Protein AF-A0A9X2U575-F1 (afdb_monomer)

Foldseek 3Di:
DDAQEEEDPVLQVVLVVLPQEKEKDWDWDADPVGDIDTFIFIDSDDDPDQVQFDWDADPSGTYTYGVVRVVVDNWHKYWYWDDDPPDIGIGIDTPDDD

Solvent-accessible surface area (backbone atoms only — not comparable to full-atom values): 5778 Å² total; per-residue (Å²): 137,75,78,42,70,49,65,38,71,68,30,52,51,51,30,46,77,61,72,24,26,37,24,37,37,66,44,81,43,73,47,97,87,73,49,76,46,74,41,66,40,54,43,53,54,80,66,95,64,61,85,60,34,44,78,46,80,54,98,87,28,45,33,35,37,23,47,78,51,66,67,73,51,75,57,56,29,38,33,40,57,49,74,57,96,91,46,76,47,65,44,50,51,58,73,80,84,129

InterPro domains:
  IPR049744 CC/Se motif containing family [NF041239] (5-94)
  IPR049744 CC/Se motif containing family [PF28096] (4-94)

pLDDT: mean 86.13, std 12.09, range [38.75, 96.06]

Structure (mmCIF, N/CA/C/O backbone):
data_AF-A0A9X2U575-F1
#
_entry.id   AF-A0A9X2U575-F1
#
loop_
_atom_site.group_PDB
_atom_site.id
_atom_site.type_symbol
_atom_site.label_atom_id
_atom_site.label_alt_id
_atom_site.label_comp_id
_atom_site.label_asym_id
_atom_site.label_entity_id
_atom_site.label_seq_id
_atom_site.pdbx_PDB_ins_code
_atom_site.Cartn_x
_atom_site.Cartn_y
_atom_site.Cartn_z
_atom_site.occupancy
_atom_site.B_iso_or_equiv
_atom_site.auth_seq_id
_atom_site.auth_comp_id
_atom_site.auth_asym_id
_atom_site.auth_atom_id
_atom_site.pdbx_PDB_model_num
ATOM 1 N N . MET A 1 1 ? 4.612 -17.340 -4.869 1.00 53.31 1 MET A N 1
ATOM 2 C CA . MET A 1 1 ? 5.087 -16.104 -4.221 1.00 53.31 1 MET A CA 1
ATOM 3 C C . MET A 1 1 ? 4.246 -15.886 -2.990 1.00 53.31 1 MET A C 1
ATOM 5 O O . MET A 1 1 ? 3.028 -15.821 -3.120 1.00 53.31 1 MET A O 1
ATOM 9 N N . GLN A 1 2 ? 4.873 -15.867 -1.821 1.00 59.31 2 GLN A N 1
ATOM 10 C CA . GLN A 1 2 ? 4.207 -15.507 -0.579 1.00 59.31 2 GLN A CA 1
ATOM 11 C C . GLN A 1 2 ? 4.619 -14.069 -0.288 1.00 59.31 2 GLN A C 1
ATOM 13 O O . GLN A 1 2 ? 5.752 -13.822 0.085 1.00 59.31 2 GLN A O 1
ATOM 18 N N . LEU A 1 3 ? 3.728 -13.124 -0.580 1.00 73.38 3 LEU A N 1
ATOM 19 C CA . LEU A 1 3 ? 3.960 -11.719 -0.272 1.00 73.38 3 LEU A CA 1
ATOM 20 C C . LEU A 1 3 ? 3.853 -11.554 1.251 1.00 73.38 3 LEU A C 1
ATOM 22 O O . LEU A 1 3 ? 2.786 -11.84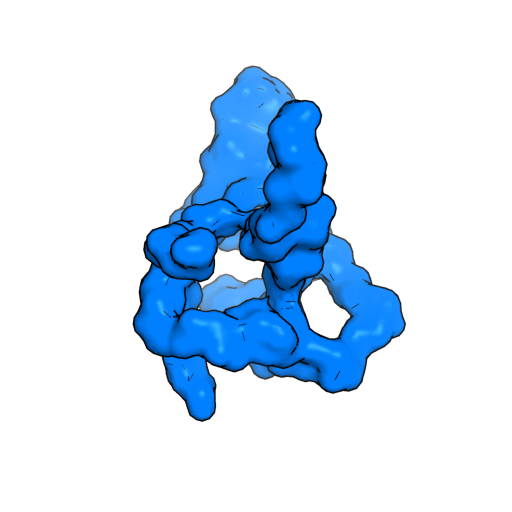9 1.805 1.00 73.38 3 LEU A O 1
ATOM 26 N N . ASP A 1 4 ? 4.937 -11.144 1.908 1.00 82.50 4 ASP A N 1
ATOM 27 C CA . ASP A 1 4 ? 4.934 -10.837 3.339 1.00 82.50 4 ASP A CA 1
ATOM 28 C C . ASP A 1 4 ? 4.403 -9.413 3.533 1.00 82.50 4 ASP A C 1
ATOM 30 O O . ASP A 1 4 ? 5.128 -8.428 3.431 1.00 82.50 4 ASP A O 1
ATOM 34 N N . LEU A 1 5 ? 3.081 -9.306 3.678 1.00 85.12 5 LEU A N 1
ATOM 35 C CA . LEU A 1 5 ? 2.359 -8.044 3.780 1.00 85.12 5 LEU A CA 1
ATOM 36 C C . LEU A 1 5 ? 1.475 -8.067 5.018 1.00 85.12 5 LEU A C 1
ATOM 38 O O . LEU A 1 5 ? 0.546 -8.872 5.114 1.00 85.12 5 LEU A O 1
ATOM 42 N N . THR A 1 6 ? 1.756 -7.146 5.927 1.00 90.94 6 THR A N 1
ATOM 43 C CA . THR A 1 6 ? 0.978 -6.896 7.137 1.00 90.94 6 THR A CA 1
ATOM 44 C C . THR A 1 6 ? 0.217 -5.581 7.008 1.00 90.94 6 THR A C 1
ATOM 46 O O . THR A 1 6 ? 0.606 -4.691 6.248 1.00 90.94 6 THR A O 1
ATOM 49 N N . ILE A 1 7 ? -0.901 -5.471 7.716 1.00 92.19 7 ILE A N 1
ATOM 50 C CA . ILE A 1 7 ? -1.723 -4.265 7.764 1.00 92.19 7 ILE A CA 1
ATOM 51 C C . ILE A 1 7 ? -2.144 -4.017 9.208 1.00 92.19 7 ILE A C 1
ATOM 53 O O . ILE A 1 7 ? -2.494 -4.958 9.916 1.00 92.19 7 ILE A O 1
ATOM 57 N N . ASP A 1 8 ? -2.098 -2.763 9.644 1.00 94.50 8 ASP A N 1
ATOM 58 C CA . ASP A 1 8 ? -2.638 -2.398 10.952 1.00 94.50 8 ASP A CA 1
ATOM 59 C C . ASP A 1 8 ? -4.162 -2.532 10.966 1.00 94.50 8 ASP A C 1
ATOM 61 O O . ASP A 1 8 ? -4.834 -2.185 9.991 1.00 94.50 8 ASP A O 1
ATOM 65 N N . ASP A 1 9 ? -4.731 -2.927 12.105 1.00 94.38 9 ASP A N 1
ATOM 66 C CA . ASP A 1 9 ? -6.185 -3.058 12.265 1.00 94.38 9 ASP A CA 1
ATOM 67 C C . ASP A 1 9 ? -6.930 -1.763 11.893 1.00 94.38 9 ASP A C 1
ATOM 69 O O . ASP A 1 9 ? -7.970 -1.799 11.228 1.00 94.38 9 ASP A O 1
ATOM 73 N N . GLU A 1 10 ? -6.385 -0.601 12.272 1.00 94.75 10 GLU A N 1
ATOM 74 C CA . GLU A 1 10 ? -6.960 0.706 11.936 1.00 94.75 10 GLU A CA 1
ATOM 75 C C . GLU A 1 10 ? -6.887 1.007 10.435 1.00 94.75 10 GLU A C 1
ATOM 77 O O . GLU A 1 10 ? -7.847 1.524 9.856 1.00 94.75 10 GLU A O 1
ATOM 82 N N . ALA A 1 11 ? -5.775 0.653 9.788 1.00 94.81 11 ALA A N 1
ATOM 83 C CA . ALA A 1 11 ? -5.604 0.799 8.348 1.00 94.81 11 ALA A CA 1
ATOM 84 C C . ALA A 1 11 ? -6.572 -0.115 7.590 1.00 94.81 11 ALA A C 1
ATOM 86 O O . ALA A 1 11 ? -7.211 0.314 6.625 1.00 94.81 11 ALA A O 1
ATOM 87 N N . ALA A 1 12 ? -6.751 -1.348 8.068 1.00 94.88 12 ALA A N 1
ATOM 88 C CA . ALA A 1 12 ? -7.699 -2.291 7.507 1.00 94.88 12 ALA A CA 1
ATOM 89 C C . ALA A 1 12 ? -9.146 -1.812 7.693 1.00 94.88 12 ALA A C 1
ATOM 91 O O . ALA A 1 12 ? -9.946 -1.880 6.759 1.00 94.88 12 ALA A O 1
ATOM 92 N N . ALA A 1 13 ? -9.504 -1.302 8.875 1.00 94.62 13 ALA A N 1
ATOM 93 C CA . ALA A 1 13 ? -10.821 -0.724 9.138 1.00 94.62 13 ALA A CA 1
ATOM 94 C C . ALA A 1 13 ? -11.106 0.462 8.207 1.00 94.62 13 ALA A C 1
ATOM 96 O O . ALA A 1 13 ? -12.131 0.473 7.526 1.00 94.62 13 ALA A O 1
ATOM 97 N N . TYR A 1 14 ? -10.159 1.394 8.094 1.00 94.81 14 TYR A N 1
ATOM 98 C CA . TYR A 1 14 ? -10.273 2.527 7.185 1.00 94.81 14 TYR A CA 1
ATOM 99 C C . TYR A 1 14 ? -10.422 2.081 5.724 1.00 94.81 14 TYR A C 1
ATOM 101 O O . TYR A 1 14 ? -11.312 2.553 5.023 1.00 94.81 14 TYR A O 1
ATOM 109 N N . ALA A 1 15 ? -9.624 1.117 5.260 1.00 94.81 15 ALA A N 1
ATOM 110 C CA . ALA A 1 15 ? -9.741 0.589 3.902 1.00 94.81 15 ALA A CA 1
ATOM 111 C C . ALA A 1 15 ? -11.126 -0.024 3.625 1.00 94.81 15 ALA A C 1
ATOM 113 O O . ALA A 1 15 ? -11.674 0.164 2.538 1.00 94.81 15 ALA A O 1
ATOM 114 N N . ARG A 1 16 ? -11.729 -0.712 4.607 1.00 94.75 16 ARG A N 1
ATOM 115 C CA . ARG A 1 16 ? -13.104 -1.239 4.502 1.00 94.75 16 ARG A CA 1
ATOM 116 C C . ARG A 1 16 ? -14.130 -0.112 4.377 1.00 94.75 16 ARG A C 1
ATOM 118 O O . ARG A 1 16 ? -15.001 -0.200 3.515 1.00 94.75 16 ARG A O 1
ATOM 125 N N . GLU A 1 17 ? -13.997 0.957 5.162 1.00 94.00 17 GLU A N 1
ATOM 126 C CA . GLU A 1 17 ? -14.850 2.155 5.058 1.00 94.00 17 GLU A CA 1
ATOM 127 C C . GLU A 1 17 ? -14.743 2.830 3.680 1.00 94.00 17 GLU A C 1
ATOM 129 O O . GLU A 1 17 ? -15.734 3.351 3.173 1.00 94.00 17 GLU A O 1
ATOM 134 N N . GLN A 1 18 ? -13.565 2.777 3.050 1.00 94.12 18 GLN A N 1
ATOM 135 C CA . GLN A 1 18 ? -13.307 3.344 1.721 1.00 94.12 18 GLN A CA 1
ATOM 136 C C . GLN A 1 18 ? -13.687 2.415 0.549 1.00 94.12 18 GLN A C 1
ATOM 138 O O . GLN A 1 18 ? -13.380 2.727 -0.600 1.00 94.12 18 GLN A O 1
ATOM 143 N N . GLY A 1 19 ? -14.357 1.283 0.803 1.00 93.94 19 GLY A N 1
ATOM 144 C CA . GLY A 1 19 ? -14.834 0.363 -0.242 1.00 93.94 19 GLY A CA 1
ATOM 145 C C . GLY A 1 19 ? -14.135 -0.999 -0.282 1.00 93.94 19 GLY A C 1
ATOM 146 O O . GLY A 1 19 ? -14.425 -1.807 -1.163 1.00 93.94 19 GLY A O 1
ATOM 147 N N . GLY A 1 20 ? -13.243 -1.281 0.669 1.00 94.56 20 GLY A N 1
ATOM 148 C CA . GLY A 1 20 ? -12.654 -2.608 0.871 1.00 94.56 20 GLY A CA 1
ATOM 149 C C . GLY A 1 20 ? -11.606 -3.013 -0.165 1.00 94.56 20 GLY A C 1
ATOM 150 O O . GLY A 1 20 ? -11.307 -4.202 -0.301 1.00 94.56 20 GLY A O 1
ATOM 151 N N . VAL A 1 21 ? -11.055 -2.043 -0.896 1.00 95.31 21 VAL A N 1
ATOM 152 C CA . VAL A 1 21 ? -10.007 -2.249 -1.898 1.00 95.31 21 VAL A CA 1
ATOM 153 C C . VAL A 1 21 ? -8.715 -1.588 -1.436 1.00 95.31 21 VAL A C 1
ATOM 155 O O . VAL A 1 21 ? -8.736 -0.484 -0.899 1.00 95.31 21 VAL A O 1
ATOM 158 N N . LEU A 1 22 ? -7.589 -2.255 -1.676 1.00 95.12 22 LEU A N 1
ATOM 159 C CA . LEU A 1 22 ? -6.253 -1.685 -1.537 1.00 95.12 22 LEU A CA 1
ATOM 160 C C . LEU A 1 22 ? -5.443 -1.954 -2.793 1.00 95.12 22 LEU A C 1
ATOM 162 O O . LEU A 1 22 ? -5.386 -3.083 -3.262 1.00 95.12 22 LEU A O 1
ATOM 166 N N . THR A 1 23 ? -4.768 -0.938 -3.308 1.00 95.25 23 THR A N 1
ATOM 167 C CA . THR A 1 23 ? -3.907 -1.058 -4.483 1.00 95.25 23 THR A CA 1
ATOM 168 C C . THR A 1 23 ? -2.511 -0.594 -4.127 1.00 95.25 23 THR A C 1
ATOM 170 O O . THR A 1 23 ? -2.300 0.575 -3.818 1.00 95.25 23 THR A O 1
ATOM 173 N N . LEU A 1 24 ? -1.551 -1.513 -4.179 1.00 92.56 24 LEU A N 1
ATOM 174 C CA . LEU A 1 24 ? -0.150 -1.267 -3.879 1.00 92.56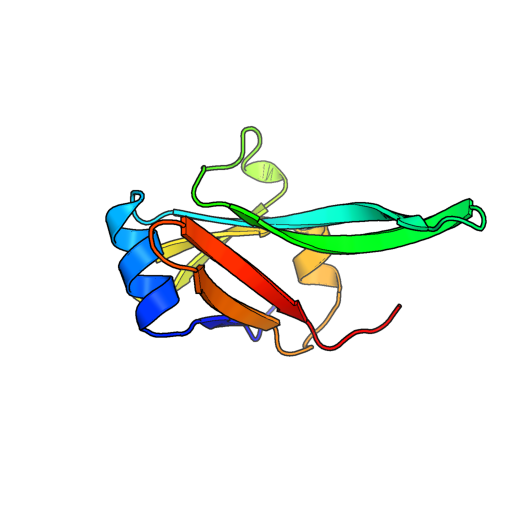 24 LEU A CA 1
ATOM 175 C C . LEU A 1 24 ? 0.660 -1.245 -5.175 1.00 92.56 24 LEU A C 1
ATOM 177 O O . LEU A 1 24 ? 0.593 -2.169 -5.988 1.00 92.56 24 LEU A O 1
ATOM 181 N N . ARG A 1 25 ? 1.449 -0.190 -5.376 1.00 91.25 25 ARG A N 1
ATOM 182 C CA . ARG A 1 25 ? 2.353 -0.045 -6.529 1.00 91.25 25 ARG A CA 1
ATOM 183 C C . ARG A 1 25 ? 3.575 0.780 -6.173 1.00 91.25 25 ARG A C 1
ATOM 185 O O . ARG A 1 25 ? 3.541 1.557 -5.221 1.00 91.25 25 ARG A O 1
ATOM 192 N N . THR A 1 26 ? 4.615 0.698 -6.988 1.00 88.06 26 THR A N 1
ATOM 193 C CA . THR A 1 26 ? 5.710 1.664 -6.932 1.00 88.06 26 THR A CA 1
ATOM 194 C C . THR A 1 26 ? 5.378 2.918 -7.738 1.00 88.06 26 THR A C 1
ATOM 196 O O . THR A 1 26 ? 4.691 2.878 -8.763 1.00 88.06 26 THR A O 1
ATOM 199 N N . ARG A 1 27 ? 5.856 4.065 -7.260 1.00 85.88 27 ARG A N 1
ATOM 200 C CA . ARG A 1 27 ? 5.838 5.337 -7.981 1.00 85.88 27 ARG A CA 1
ATOM 201 C C . ARG A 1 27 ? 7.246 5.924 -7.957 1.00 85.88 27 ARG A C 1
ATOM 203 O O . ARG A 1 27 ? 7.827 6.022 -6.874 1.00 85.88 27 ARG A O 1
ATOM 210 N N . PRO A 1 28 ? 7.781 6.354 -9.108 1.00 84.50 28 PRO A N 1
ATOM 211 C CA . PRO A 1 28 ? 9.079 6.997 -9.134 1.00 84.50 28 PRO A CA 1
ATOM 212 C C . PRO A 1 28 ? 9.020 8.342 -8.421 1.00 84.50 28 PRO A C 1
ATOM 214 O O . PRO A 1 28 ? 8.159 9.177 -8.708 1.00 84.50 28 PRO A O 1
ATOM 217 N N . GLN A 1 29 ? 9.958 8.558 -7.510 1.00 84.50 29 GLN A N 1
ATOM 218 C CA . GLN A 1 29 ? 10.205 9.837 -6.864 1.00 84.50 29 GLN A CA 1
ATOM 219 C C . GLN A 1 29 ? 11.601 10.316 -7.241 1.00 84.50 29 GLN A C 1
ATOM 221 O O . GLN A 1 29 ? 12.565 9.550 -7.218 1.00 84.50 29 GLN A O 1
ATOM 226 N N . HIS A 1 30 ? 11.689 11.589 -7.616 1.00 86.25 30 HIS A N 1
ATOM 227 C CA . HIS A 1 30 ? 12.946 12.226 -7.980 1.00 86.25 30 HIS A CA 1
ATOM 228 C C . HIS A 1 30 ? 13.473 13.022 -6.790 1.00 86.25 30 HIS A C 1
ATOM 230 O O . HIS A 1 30 ? 12.741 13.801 -6.179 1.00 86.25 30 HIS A O 1
ATOM 236 N N . GLY A 1 31 ? 14.747 12.828 -6.468 1.00 80.38 31 GLY A N 1
ATOM 237 C CA . GLY A 1 31 ? 15.462 13.632 -5.489 1.00 80.38 31 GLY A CA 1
ATOM 238 C C . GLY A 1 31 ? 15.948 14.954 -6.084 1.00 80.38 31 GLY A C 1
ATOM 239 O O . GLY A 1 31 ? 16.112 15.090 -7.296 1.00 80.38 31 GLY A O 1
ATOM 240 N N . CYS A 1 32 ? 16.261 15.911 -5.208 1.00 85.81 32 CYS A N 1
ATOM 241 C CA . CYS A 1 32 ? 16.786 17.229 -5.589 1.00 85.81 32 CYS A CA 1
ATOM 242 C C . CYS A 1 32 ? 18.078 17.141 -6.433 1.00 85.81 32 CYS A C 1
ATOM 244 O O . CYS A 1 32 ? 18.320 17.980 -7.294 1.00 85.81 32 CYS A O 1
ATOM 246 N N . CYS A 1 33 ? 18.874 16.082 -6.248 1.00 87.31 33 CYS A N 1
ATOM 247 C CA . CYS A 1 33 ? 20.124 15.848 -6.979 1.00 87.31 33 CYS A CA 1
ATOM 248 C C . CYS A 1 33 ? 19.955 15.025 -8.275 1.00 87.31 33 CYS A C 1
ATOM 250 O O . CYS A 1 33 ? 20.945 14.543 -8.817 1.00 87.31 33 CYS A O 1
ATOM 252 N N . GLY A 1 34 ? 18.724 14.803 -8.751 1.00 84.12 34 GLY A N 1
ATOM 253 C CA . GLY A 1 34 ? 18.449 14.041 -9.979 1.00 84.12 34 GLY A CA 1
ATOM 254 C C . GLY A 1 34 ? 18.407 12.515 -9.817 1.00 84.12 34 GLY A C 1
ATOM 255 O O . GLY A 1 34 ? 18.187 11.808 -10.797 1.00 84.12 34 GLY A O 1
ATOM 256 N N . GLY A 1 35 ? 18.578 11.993 -8.599 1.00 85.38 35 GLY A N 1
ATOM 257 C CA . GLY A 1 35 ? 18.364 10.572 -8.309 1.00 85.38 35 GLY A CA 1
ATOM 258 C C . GLY A 1 35 ? 16.891 10.180 -8.452 1.00 85.38 35 GLY A C 1
ATOM 259 O O . GLY A 1 35 ? 16.009 10.993 -8.178 1.00 85.38 35 GLY A O 1
ATOM 260 N N . ARG A 1 36 ? 16.622 8.937 -8.856 1.00 83.06 36 ARG A N 1
ATOM 261 C CA . ARG A 1 36 ? 15.274 8.361 -8.923 1.00 83.06 36 ARG A CA 1
ATOM 262 C C . ARG A 1 36 ? 15.208 7.144 -8.012 1.00 83.06 36 ARG A C 1
ATOM 264 O O . ARG A 1 36 ? 16.054 6.266 -8.122 1.00 83.06 36 ARG A O 1
ATOM 271 N N . VAL A 1 37 ? 14.181 7.088 -7.174 1.00 82.69 37 VAL A N 1
ATOM 272 C CA . VAL A 1 37 ? 13.851 5.913 -6.362 1.00 82.69 37 VAL A CA 1
ATOM 273 C C . VAL A 1 37 ? 12.403 5.528 -6.610 1.00 82.69 37 VAL A C 1
ATOM 275 O O . VAL A 1 37 ? 11.528 6.391 -6.697 1.00 82.69 37 VAL A O 1
ATOM 278 N N . ASP A 1 38 ? 12.137 4.239 -6.754 1.00 83.00 38 ASP A N 1
ATOM 279 C CA . ASP A 1 38 ? 10.775 3.738 -6.864 1.00 83.00 38 ASP A CA 1
ATOM 280 C C . ASP A 1 38 ? 10.235 3.507 -5.446 1.00 83.00 38 ASP A C 1
ATOM 282 O O . ASP A 1 38 ? 10.678 2.615 -4.732 1.00 83.00 38 ASP A O 1
ATOM 286 N N . ARG A 1 39 ? 9.289 4.346 -5.010 1.00 84.75 39 ARG A N 1
ATOM 287 C CA . ARG A 1 39 ? 8.701 4.270 -3.666 1.00 84.75 39 ARG A CA 1
ATOM 288 C C . ARG A 1 39 ? 7.370 3.533 -3.707 1.00 84.75 39 ARG A C 1
ATOM 290 O O . ARG A 1 39 ? 6.514 3.857 -4.533 1.00 84.75 39 ARG A O 1
ATOM 297 N N . ALA A 1 40 ? 7.186 2.569 -2.809 1.00 88.81 40 ALA A N 1
ATOM 298 C CA . ALA A 1 40 ? 5.902 1.908 -2.619 1.00 88.81 40 ALA A CA 1
ATOM 299 C C . ALA A 1 40 ? 4.827 2.922 -2.192 1.00 88.81 40 ALA A C 1
ATOM 301 O O . ALA A 1 40 ? 5.075 3.857 -1.431 1.00 88.81 40 ALA A O 1
ATOM 302 N N . THR A 1 41 ? 3.627 2.749 -2.728 1.00 91.25 41 THR A N 1
ATOM 303 C CA . THR A 1 41 ? 2.453 3.588 -2.484 1.00 91.25 41 THR A CA 1
ATOM 304 C C . THR A 1 41 ? 1.224 2.704 -2.382 1.00 91.25 41 THR A C 1
ATOM 306 O O . THR A 1 41 ? 1.182 1.642 -3.006 1.00 91.25 41 THR A O 1
ATOM 309 N N . VAL A 1 42 ? 0.228 3.168 -1.632 1.00 94.31 42 VAL A N 1
ATOM 310 C CA . VAL A 1 42 ? -1.065 2.507 -1.458 1.00 94.31 42 VAL A CA 1
ATOM 311 C C . VAL A 1 42 ? -2.195 3.482 -1.773 1.00 94.31 42 VAL A C 1
ATOM 313 O O . VAL A 1 42 ? -2.104 4.669 -1.461 1.00 94.31 42 VAL A O 1
ATOM 316 N N . SER A 1 43 ? -3.252 2.987 -2.408 1.00 94.62 43 SER A N 1
ATOM 317 C CA . SER A 1 43 ? -4.520 3.696 -2.595 1.00 94.62 43 SER A CA 1
ATOM 318 C C . SER A 1 43 ? -5.700 2.774 -2.296 1.00 94.62 43 SER A C 1
ATOM 320 O O . SER A 1 43 ? -5.553 1.554 -2.287 1.00 94.62 43 SER A O 1
ATOM 322 N N . THR A 1 44 ? -6.876 3.355 -2.069 1.00 95.62 44 THR A N 1
ATOM 323 C CA . THR A 1 44 ? -8.138 2.620 -1.857 1.00 95.62 44 THR A CA 1
ATOM 324 C C . THR A 1 44 ? -8.957 2.451 -3.139 1.00 95.62 44 THR A C 1
ATOM 326 O O . THR A 1 44 ? -10.094 1.992 -3.114 1.00 95.62 44 THR A O 1
ATOM 329 N N . GLU A 1 45 ? -8.380 2.823 -4.279 1.00 93.94 45 GLU A N 1
ATOM 330 C CA . GLU A 1 45 ? -9.018 2.744 -5.590 1.00 93.94 45 GLU A CA 1
ATOM 331 C C . GLU A 1 45 ? -8.540 1.491 -6.329 1.00 93.94 45 GLU A C 1
ATOM 333 O O . GLU A 1 45 ? -7.341 1.191 -6.287 1.00 93.94 45 GLU A O 1
ATOM 338 N N . PRO A 1 46 ? -9.425 0.758 -7.027 1.00 92.50 46 PRO A N 1
ATOM 339 C CA . PRO A 1 46 ? -9.004 -0.340 -7.889 1.00 92.50 46 PRO A CA 1
ATOM 340 C C . PRO A 1 46 ? -8.116 0.178 -9.035 1.00 92.50 46 PRO A C 1
ATOM 342 O O . PRO A 1 46 ? -8.318 1.300 -9.506 1.00 92.50 46 PRO A O 1
ATOM 345 N N . PRO A 1 47 ? -7.135 -0.612 -9.504 1.00 93.62 47 PRO A N 1
ATOM 346 C CA . PRO A 1 47 ? -6.314 -0.212 -10.637 1.00 93.62 47 PRO A CA 1
ATOM 347 C C . PRO A 1 47 ? -7.139 -0.194 -11.930 1.00 93.62 47 PRO A C 1
ATOM 349 O O . PRO A 1 47 ? -8.055 -0.995 -12.106 1.00 93.62 47 PRO A O 1
ATOM 352 N N . GLU A 1 48 ? -6.773 0.695 -12.856 1.00 91.12 48 GLU A N 1
ATOM 353 C CA . GLU A 1 48 ? -7.381 0.765 -14.194 1.00 91.12 48 GLU A CA 1
ATOM 354 C C . GLU A 1 48 ? -7.054 -0.478 -15.039 1.00 91.12 48 GLU A C 1
ATOM 356 O O . GLU A 1 48 ? -7.901 -0.966 -15.782 1.00 91.12 48 GLU A O 1
ATOM 361 N N . ASP A 1 49 ? -5.834 -1.004 -14.889 1.00 90.69 49 ASP A N 1
ATOM 362 C CA . ASP A 1 49 ? -5.361 -2.235 -15.520 1.00 90.69 49 ASP A CA 1
ATOM 363 C C . ASP A 1 49 ? -5.068 -3.279 -14.439 1.00 90.69 49 ASP A C 1
ATOM 365 O O . ASP A 1 49 ? -4.040 -3.229 -13.763 1.00 90.69 49 ASP A O 1
ATOM 369 N N . VAL A 1 50 ? -5.994 -4.218 -14.259 1.00 91.75 50 VAL A N 1
ATOM 370 C CA . VAL A 1 50 ? -5.879 -5.311 -13.284 1.00 91.75 50 VAL A CA 1
ATOM 371 C C . VAL A 1 50 ? -4.862 -6.380 -13.692 1.00 91.75 50 VAL A C 1
ATOM 373 O O . VAL A 1 50 ? -4.325 -7.054 -12.811 1.00 91.75 50 VAL A O 1
ATOM 376 N N . ASP A 1 51 ? -4.533 -6.522 -14.980 1.00 92.00 51 ASP A N 1
ATOM 377 C CA . ASP A 1 51 ? -3.632 -7.581 -15.454 1.00 92.00 51 ASP A CA 1
ATOM 378 C C . ASP A 1 51 ? -2.183 -7.335 -15.010 1.00 92.00 51 ASP A C 1
ATOM 380 O O . ASP A 1 51 ? -1.422 -8.283 -14.792 1.00 92.00 51 ASP A O 1
ATOM 384 N N . ALA A 1 52 ? -1.807 -6.075 -14.778 1.00 91.75 52 ALA A N 1
ATOM 385 C CA . ALA A 1 52 ? -0.511 -5.687 -14.221 1.00 91.75 52 ALA A CA 1
ATOM 386 C C . ALA A 1 52 ? -0.342 -6.026 -12.724 1.00 91.75 52 ALA A C 1
ATOM 388 O O . ALA A 1 52 ? 0.744 -5.844 -12.160 1.00 91.75 52 ALA A O 1
ATOM 389 N N . TYR A 1 53 ? -1.388 -6.534 -12.067 1.00 92.62 53 TYR A N 1
ATOM 390 C CA . TYR A 1 53 ? -1.428 -6.766 -10.628 1.00 92.62 53 TYR A CA 1
ATOM 391 C C . TYR A 1 53 ? -1.608 -8.249 -10.297 1.00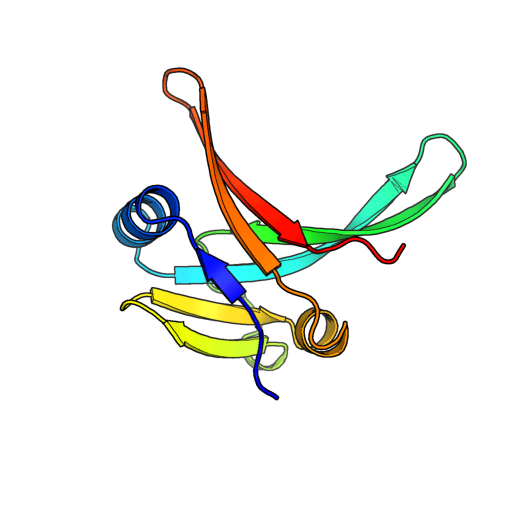 92.62 53 TYR A C 1
ATOM 393 O O . TYR A 1 53 ? -2.069 -9.063 -11.098 1.00 92.62 53 TYR A O 1
ATOM 401 N N . VAL A 1 54 ? -1.195 -8.605 -9.087 1.00 90.25 54 VAL A N 1
ATOM 402 C CA . VAL A 1 54 ? -1.557 -9.846 -8.413 1.00 90.25 54 VAL A CA 1
ATOM 403 C C . VAL A 1 54 ? -2.666 -9.502 -7.433 1.00 90.25 54 VAL A C 1
ATOM 405 O O . VAL A 1 54 ? -2.483 -8.648 -6.564 1.00 90.25 54 VAL A O 1
ATOM 408 N N . GLN A 1 55 ? -3.818 -10.150 -7.577 1.00 91.06 55 GLN A N 1
ATOM 409 C CA . GLN A 1 55 ? -4.914 -9.993 -6.631 1.00 91.06 55 GLN A CA 1
ATOM 410 C C . GLN A 1 55 ? -4.723 -10.950 -5.451 1.00 91.06 55 GLN A C 1
ATOM 412 O O . GLN A 1 55 ? -4.487 -12.144 -5.640 1.00 91.06 55 GLN A O 1
ATOM 417 N N . VAL A 1 56 ? -4.858 -10.428 -4.237 1.00 88.19 56 VAL A N 1
ATOM 418 C CA . VAL A 1 56 ? -4.795 -11.188 -2.989 1.00 88.19 56 VAL A CA 1
ATOM 419 C C . VAL A 1 56 ? -5.969 -10.771 -2.114 1.00 88.19 56 VAL A C 1
ATOM 421 O O . VAL A 1 56 ? -6.286 -9.589 -2.013 1.00 88.19 56 VAL A O 1
ATOM 424 N N . GLU A 1 57 ? -6.621 -11.732 -1.469 1.00 88.88 57 GLU A N 1
ATOM 425 C CA . GLU A 1 57 ? -7.610 -11.443 -0.432 1.00 88.88 57 GLU A CA 1
ATOM 426 C C . GLU A 1 57 ? -6.975 -11.637 0.946 1.00 88.88 57 GLU A C 1
ATOM 428 O O . GLU A 1 57 ? -6.408 -12.693 1.243 1.00 88.88 57 GLU A O 1
ATOM 433 N N . ARG A 1 58 ? -7.048 -10.604 1.790 1.00 84.19 58 ARG A N 1
ATOM 434 C CA . ARG A 1 58 ? -6.538 -10.618 3.168 1.00 84.19 58 ARG A CA 1
ATOM 435 C C . ARG A 1 58 ? -7.504 -9.875 4.063 1.00 84.19 58 ARG A C 1
ATOM 437 O O . ARG A 1 58 ? -7.930 -8.784 3.722 1.00 84.19 58 ARG A O 1
ATOM 444 N N . GLU A 1 59 ? -7.875 -10.483 5.185 1.00 81.62 59 GLU A N 1
ATOM 445 C CA . GLU A 1 59 ? -8.751 -9.859 6.187 1.00 81.62 59 GLU A CA 1
ATOM 446 C C . GLU A 1 59 ? -10.064 -9.277 5.610 1.00 81.62 59 GLU A C 1
ATOM 448 O O . GLU A 1 59 ? -10.587 -8.268 6.081 1.00 81.62 59 GLU A O 1
ATOM 453 N N . GLY A 1 60 ? -10.608 -9.887 4.552 1.00 85.88 60 GLY A N 1
ATOM 454 C CA . GLY A 1 60 ? -11.807 -9.384 3.868 1.00 85.88 60 GLY A CA 1
ATOM 455 C C . GLY A 1 60 ? -11.588 -8.132 3.006 1.00 85.88 60 GLY A C 1
ATOM 456 O O . GLY A 1 60 ? -12.561 -7.543 2.546 1.00 85.88 60 GLY A O 1
ATOM 457 N N . LEU A 1 61 ? -10.337 -7.730 2.775 1.00 92.19 61 LEU A N 1
ATOM 458 C CA . LEU A 1 61 ? -9.936 -6.704 1.818 1.00 92.19 61 LEU A CA 1
ATOM 459 C C . LEU A 1 61 ? -9.492 -7.350 0.508 1.00 92.19 61 LEU A C 1
ATOM 461 O O . LEU A 1 61 ? -8.775 -8.357 0.502 1.00 92.19 61 LEU A O 1
ATOM 465 N N . ARG A 1 62 ? -9.869 -6.725 -0.609 1.00 94.69 62 ARG A N 1
ATOM 466 C CA . ARG A 1 62 ? -9.333 -7.061 -1.927 1.00 94.69 62 ARG A CA 1
ATOM 467 C C . ARG A 1 62 ? -8.094 -6.219 -2.188 1.00 94.69 62 ARG A C 1
ATOM 469 O O . ARG A 1 62 ? -8.187 -5.007 -2.361 1.00 94.69 62 ARG A O 1
ATOM 476 N N . MET A 1 63 ? -6.943 -6.870 -2.244 1.00 92.31 63 MET A N 1
ATOM 477 C CA . MET A 1 63 ? -5.658 -6.218 -2.454 1.00 92.31 63 MET A CA 1
ATOM 478 C C . MET A 1 63 ? -5.166 -6.467 -3.878 1.00 92.31 63 MET A C 1
ATOM 480 O O . MET A 1 63 ? -5.089 -7.611 -4.319 1.00 92.31 63 MET A O 1
ATOM 484 N N . TYR A 1 64 ? -4.799 -5.409 -4.588 1.00 94.00 64 TYR A N 1
ATOM 485 C CA . TYR A 1 64 ? -4.115 -5.454 -5.872 1.00 94.00 64 TYR A CA 1
ATOM 486 C C . TYR A 1 64 ? -2.666 -5.047 -5.654 1.00 94.00 64 TYR A C 1
ATOM 488 O O . TYR A 1 64 ? -2.375 -3.892 -5.359 1.00 94.00 64 TYR A O 1
ATOM 496 N N . VAL A 1 65 ? -1.734 -5.976 -5.826 1.00 91.06 65 VAL A N 1
ATOM 497 C CA . VAL A 1 65 ? -0.302 -5.711 -5.656 1.00 91.06 65 VAL A CA 1
ATOM 498 C C . VAL A 1 65 ? 0.361 -5.725 -7.020 1.00 91.06 65 VAL A C 1
ATOM 500 O O . VAL A 1 65 ? 0.328 -6.737 -7.717 1.00 91.06 65 VAL A O 1
ATOM 503 N N . HIS A 1 66 ? 0.932 -4.597 -7.438 1.00 91.31 66 HIS A N 1
ATOM 504 C CA . HIS A 1 66 ? 1.555 -4.485 -8.753 1.00 91.31 66 HIS A CA 1
ATOM 505 C C . HIS A 1 66 ? 2.653 -5.542 -8.895 1.00 91.31 66 HIS A C 1
ATOM 507 O O . HIS A 1 66 ? 3.465 -5.721 -7.986 1.00 91.31 66 HIS A O 1
ATOM 513 N N . ARG A 1 67 ? 2.722 -6.228 -10.040 1.00 86.62 67 ARG A N 1
ATOM 514 C CA . ARG A 1 67 ? 3.680 -7.329 -10.244 1.00 86.62 67 ARG A CA 1
ATOM 515 C C . ARG A 1 67 ? 5.129 -6.892 -10.030 1.00 86.62 67 ARG A C 1
ATOM 517 O O . ARG A 1 67 ? 5.894 -7.635 -9.436 1.00 86.62 67 ARG A O 1
ATOM 524 N N . GLY A 1 68 ? 5.473 -5.663 -10.425 1.00 81.50 68 GLY A N 1
ATOM 525 C CA . GLY A 1 68 ? 6.799 -5.075 -10.183 1.00 81.50 68 GLY A CA 1
ATOM 526 C C . GLY A 1 68 ? 7.144 -4.845 -8.703 1.00 81.50 68 GLY A C 1
ATOM 527 O O . GLY A 1 68 ? 8.317 -4.793 -8.360 1.00 81.50 68 GLY A O 1
ATOM 528 N N . LEU A 1 69 ? 6.139 -4.727 -7.828 1.00 80.31 69 LEU A N 1
ATOM 529 C CA . LEU A 1 69 ? 6.318 -4.655 -6.373 1.00 80.31 69 LEU A CA 1
ATOM 530 C C . LEU A 1 69 ? 6.415 -6.064 -5.778 1.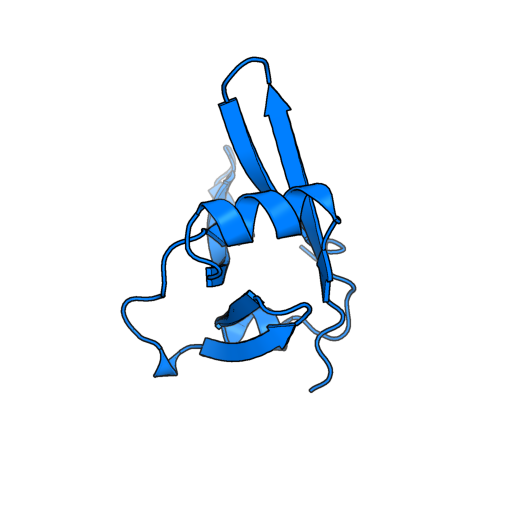00 80.31 69 LEU A C 1
ATOM 532 O O . LEU A 1 69 ? 7.283 -6.318 -4.957 1.00 80.31 69 LEU A O 1
ATOM 536 N N . ALA A 1 70 ? 5.599 -7.004 -6.265 1.00 68.81 70 ALA A N 1
ATOM 537 C CA . ALA A 1 70 ? 5.686 -8.411 -5.869 1.00 68.81 70 ALA A CA 1
ATOM 538 C C . ALA A 1 70 ? 7.045 -9.049 -6.220 1.00 68.81 70 ALA A C 1
ATOM 540 O O . ALA A 1 70 ? 7.468 -9.990 -5.559 1.00 68.81 70 ALA A O 1
ATOM 541 N N . THR A 1 71 ? 7.743 -8.538 -7.240 1.00 66.56 71 THR A N 1
ATOM 542 C CA . THR A 1 71 ? 9.100 -8.972 -7.606 1.00 66.56 71 THR A CA 1
ATOM 543 C C . THR A 1 71 ? 10.213 -8.398 -6.733 1.00 66.56 71 THR A C 1
ATOM 545 O O . THR A 1 71 ? 11.338 -8.871 -6.866 1.00 66.56 71 THR A O 1
ATOM 548 N N . LEU A 1 72 ? 9.939 -7.416 -5.860 1.00 63.56 72 LEU A N 1
ATOM 549 C CA . LEU A 1 72 ? 10.958 -6.822 -4.979 1.00 63.56 72 LEU A CA 1
ATOM 550 C C . LEU A 1 72 ? 11.394 -7.749 -3.827 1.00 63.56 72 LEU A C 1
ATOM 552 O O . LEU A 1 72 ? 12.347 -7.428 -3.131 1.00 63.56 72 LEU A O 1
ATOM 556 N N . GLY A 1 73 ? 10.798 -8.940 -3.703 1.00 55.22 73 GLY A N 1
ATOM 557 C CA . GLY A 1 73 ? 11.303 -10.028 -2.863 1.00 55.22 73 GLY A CA 1
ATOM 558 C C . GLY A 1 73 ? 10.408 -10.355 -1.671 1.00 55.22 73 GLY A C 1
ATOM 559 O O . GLY A 1 73 ? 9.287 -9.865 -1.567 1.00 55.22 73 GLY A O 1
ATOM 560 N N . ASP A 1 74 ? 10.918 -11.212 -0.786 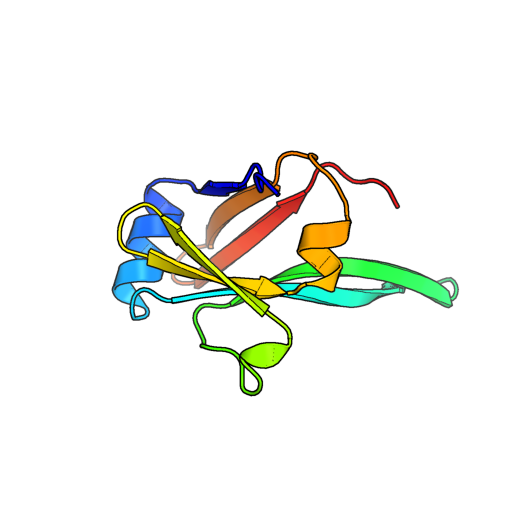1.00 65.75 74 ASP A N 1
ATOM 561 C CA . ASP A 1 74 ? 10.268 -11.647 0.460 1.00 65.75 74 ASP A CA 1
ATOM 562 C C . ASP A 1 74 ? 10.401 -10.603 1.593 1.00 65.75 74 ASP A C 1
ATOM 5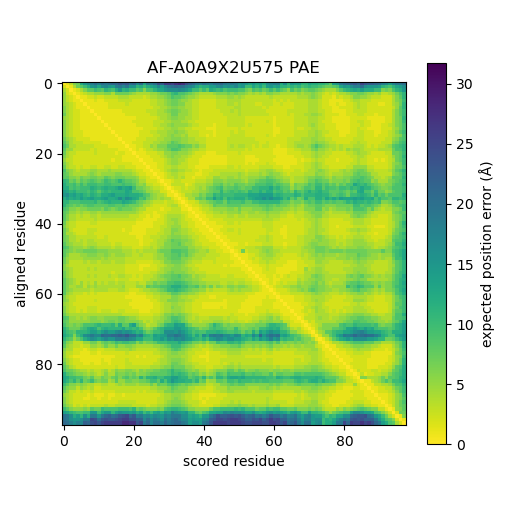64 O O . ASP A 1 74 ? 10.288 -10.945 2.769 1.00 65.75 74 ASP A O 1
ATOM 568 N N . GLU A 1 75 ? 10.709 -9.340 1.270 1.00 74.38 75 GLU A N 1
ATOM 569 C CA . GLU A 1 75 ? 10.836 -8.300 2.290 1.00 74.38 75 GLU A CA 1
ATOM 570 C C . GLU A 1 75 ? 9.468 -7.952 2.889 1.00 74.38 75 GLU A C 1
ATOM 572 O O . GLU A 1 75 ? 8.498 -7.762 2.146 1.00 74.38 75 GLU A O 1
ATOM 577 N N . PRO A 1 76 ? 9.384 -7.832 4.227 1.00 82.69 76 PRO A N 1
ATOM 578 C CA . PRO A 1 76 ? 8.137 -7.515 4.888 1.00 82.69 76 PRO A CA 1
ATOM 579 C C . PRO A 1 76 ? 7.703 -6.102 4.512 1.00 82.69 76 PRO A C 1
ATOM 581 O O . PRO A 1 76 ? 8.429 -5.116 4.682 1.00 82.69 76 PRO A O 1
ATOM 584 N N . MET A 1 77 ? 6.483 -6.022 4.006 1.00 86.31 77 MET A N 1
ATOM 585 C CA . MET A 1 77 ? 5.766 -4.787 3.779 1.00 86.31 77 MET A CA 1
ATOM 586 C C . MET A 1 77 ? 4.711 -4.604 4.864 1.00 86.31 77 MET A C 1
ATOM 588 O O . MET A 1 77 ? 4.037 -5.547 5.284 1.00 86.31 77 MET A O 1
ATOM 592 N N . HIS A 1 78 ? 4.526 -3.363 5.278 1.00 91.19 78 HIS A N 1
ATOM 593 C CA . HIS A 1 78 ? 3.547 -2.967 6.272 1.00 91.19 78 HIS A CA 1
ATOM 594 C C . HIS A 1 78 ? 2.694 -1.823 5.733 1.00 91.19 78 HIS A C 1
ATOM 596 O O . HIS A 1 78 ? 3.205 -0.867 5.147 1.00 91.19 78 HIS A O 1
ATOM 602 N N . VAL A 1 79 ? 1.378 -1.951 5.882 1.00 93.25 79 VAL A N 1
ATOM 603 C CA . VAL A 1 79 ? 0.409 -0.903 5.561 1.00 93.25 79 VAL A CA 1
ATOM 604 C C . VAL A 1 79 ? -0.115 -0.322 6.862 1.00 93.25 79 VAL A C 1
ATOM 606 O O . VAL A 1 79 ? -0.852 -0.987 7.592 1.00 93.25 79 VAL A O 1
ATOM 609 N N . GLY A 1 80 ? 0.230 0.935 7.109 1.00 95.00 80 GLY A N 1
ATOM 610 C CA . GLY A 1 80 ? -0.259 1.695 8.250 1.00 95.00 80 GLY A CA 1
ATOM 611 C C . GLY A 1 80 ? -1.195 2.825 7.840 1.00 95.00 80 GLY A C 1
ATOM 612 O O . GLY A 1 80 ? -1.455 3.077 6.655 1.00 95.00 80 GLY A O 1
ATOM 613 N N . LEU A 1 81 ? -1.717 3.514 8.851 1.00 96.06 81 LEU A N 1
ATOM 614 C CA . LEU A 1 81 ? -2.609 4.653 8.691 1.00 96.06 81 LEU A CA 1
ATOM 615 C C . LEU A 1 81 ? -2.073 5.852 9.468 1.00 96.06 81 LEU A C 1
ATOM 617 O O . LEU A 1 81 ? -2.072 5.857 10.695 1.00 96.06 81 LEU A O 1
ATOM 621 N N . ASP A 1 82 ? -1.711 6.905 8.744 1.00 94.94 82 ASP A N 1
ATOM 622 C CA . ASP A 1 82 ? -1.458 8.206 9.348 1.00 94.94 82 ASP A CA 1
ATOM 623 C C . ASP A 1 82 ? -2.786 8.923 9.593 1.00 94.94 82 ASP A C 1
ATOM 625 O O . ASP A 1 82 ? -3.620 9.066 8.689 1.00 94.94 82 ASP A O 1
ATOM 629 N N . GLN A 1 83 ? -2.968 9.407 10.822 1.00 93.31 83 GLN A N 1
ATOM 630 C CA . GLN A 1 83 ? -4.123 10.204 11.222 1.00 93.31 83 GLN A CA 1
ATOM 631 C C . GLN A 1 83 ? -3.667 11.546 11.796 1.00 93.31 83 GLN A C 1
ATOM 633 O O . GLN A 1 83 ? -3.034 11.609 12.850 1.00 93.31 83 GLN A O 1
ATOM 638 N N . LEU A 1 84 ? -4.037 12.639 11.127 1.00 92.38 84 LEU A N 1
ATOM 639 C CA . LEU A 1 84 ? -3.796 13.996 11.609 1.00 92.38 84 LEU A CA 1
ATOM 640 C C . LEU A 1 84 ? -5.101 14.793 11.617 1.00 92.38 84 LEU A C 1
ATOM 642 O O . LEU A 1 84 ? -5.582 15.248 10.579 1.00 92.38 84 LEU A O 1
ATOM 646 N N . TRP A 1 85 ? -5.655 15.005 12.813 1.00 88.00 85 TRP A N 1
ATOM 647 C CA . TRP A 1 85 ? -6.944 15.674 13.032 1.00 88.00 85 TRP A CA 1
ATOM 648 C C . TRP A 1 85 ? -8.093 14.990 12.274 1.00 88.00 85 TRP A C 1
ATOM 650 O O . TRP A 1 85 ? -8.617 13.985 12.737 1.00 88.00 85 TRP A O 1
ATOM 660 N N . ILE A 1 86 ? -8.489 15.543 11.125 1.00 90.31 86 ILE A N 1
ATOM 661 C CA . ILE A 1 86 ? -9.557 15.022 10.258 1.00 90.31 86 ILE A CA 1
ATOM 662 C C . ILE A 1 86 ? -9.008 14.277 9.036 1.00 90.31 86 ILE A C 1
ATOM 664 O O . ILE A 1 86 ? -9.774 13.681 8.283 1.00 90.31 86 ILE A O 1
ATOM 668 N N . TRP A 1 87 ? -7.697 14.344 8.810 1.00 91.94 87 TRP A N 1
ATOM 669 C CA . TRP A 1 87 ? -7.039 13.773 7.646 1.00 91.94 87 TRP A CA 1
ATOM 670 C C . TRP A 1 87 ? -6.572 12.363 7.968 1.00 91.94 87 TRP A C 1
ATOM 672 O O . TRP A 1 87 ? -5.908 12.137 8.979 1.00 91.94 87 TRP A O 1
ATOM 682 N N . LYS A 1 88 ? -6.915 11.431 7.084 1.00 93.88 88 LYS A N 1
ATOM 683 C CA . LYS A 1 88 ? -6.504 10.034 7.146 1.00 93.88 88 LYS A CA 1
ATOM 684 C C . LYS A 1 88 ? -5.809 9.679 5.841 1.00 93.88 88 LYS A C 1
ATOM 686 O O . LYS A 1 88 ? -6.372 9.899 4.768 1.00 93.88 88 LYS A O 1
ATOM 691 N N . SER A 1 89 ? -4.598 9.144 5.922 1.00 93.75 89 SER A N 1
ATOM 692 C CA . SER A 1 89 ? -3.850 8.689 4.750 1.00 93.75 89 SER A CA 1
ATOM 693 C C . SER A 1 89 ? -3.161 7.371 5.033 1.00 93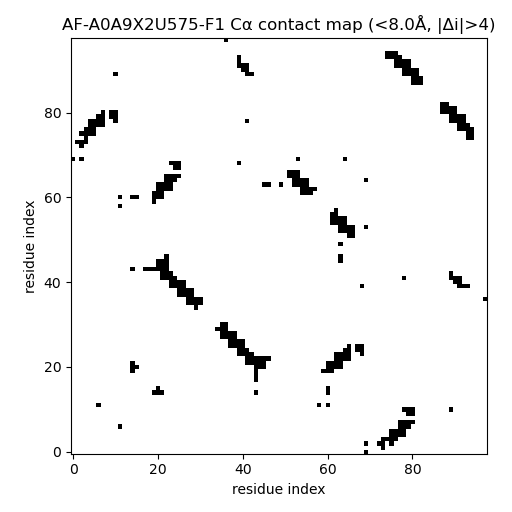.75 89 SER A C 1
ATOM 695 O O . SER A 1 89 ? -2.398 7.253 5.988 1.00 93.75 89 SER A O 1
ATOM 697 N N . LEU A 1 90 ? -3.409 6.386 4.178 1.00 95.38 90 LEU A N 1
ATOM 698 C CA . LEU A 1 90 ? -2.672 5.132 4.223 1.00 95.38 90 LEU A CA 1
ATOM 699 C C . LEU A 1 90 ? -1.237 5.353 3.742 1.00 95.38 90 LEU A C 1
ATOM 701 O O . LEU A 1 90 ? -0.998 6.124 2.807 1.00 95.38 90 LEU A O 1
ATOM 705 N N . TYR A 1 91 ? -0.300 4.629 4.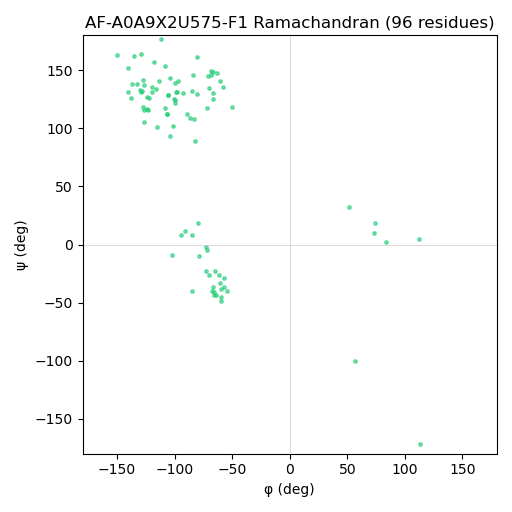339 1.00 93.31 91 TYR A N 1
ATOM 706 C CA . TYR A 1 91 ? 1.085 4.580 3.895 1.00 93.31 91 TYR A CA 1
ATOM 707 C C . TYR A 1 91 ? 1.549 3.132 3.748 1.00 93.31 91 TYR A C 1
ATOM 709 O O . TYR A 1 91 ? 0.906 2.200 4.228 1.00 93.31 91 TYR A O 1
ATOM 717 N N . VAL A 1 92 ? 2.664 2.949 3.042 1.00 91.62 92 VAL A N 1
ATOM 718 C CA . VAL A 1 92 ? 3.363 1.665 2.968 1.00 91.62 92 VAL A CA 1
ATOM 719 C C . VAL A 1 92 ? 4.779 1.870 3.461 1.00 91.62 92 VAL A C 1
ATOM 721 O O . VAL A 1 92 ? 5.500 2.723 2.935 1.00 91.62 92 VAL A O 1
ATOM 724 N N . GLU A 1 93 ? 5.170 1.059 4.427 1.00 88.50 93 GLU A N 1
ATOM 725 C CA . GLU A 1 93 ? 6.556 0.832 4.795 1.00 88.50 93 GLU A CA 1
ATOM 726 C C . GLU A 1 93 ? 7.006 -0.475 4.149 1.00 88.50 93 GLU A C 1
ATOM 728 O O . GLU A 1 93 ? 6.380 -1.517 4.302 1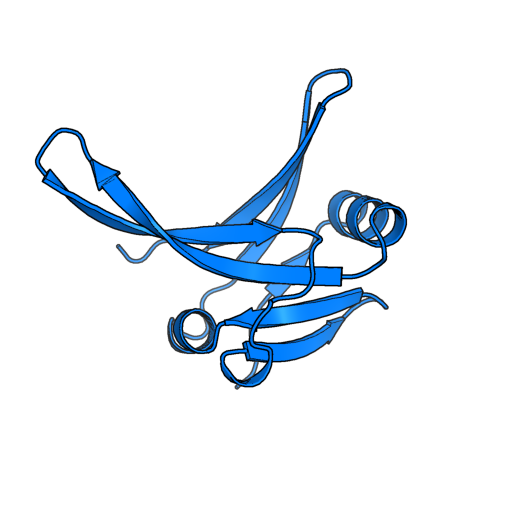.00 88.50 93 GLU A O 1
ATOM 733 N N . ALA A 1 94 ? 8.080 -0.414 3.376 1.00 78.00 94 ALA A N 1
ATOM 734 C CA . ALA A 1 94 ? 8.785 -1.594 2.906 1.00 78.00 94 ALA A CA 1
ATOM 735 C C . ALA A 1 94 ? 10.206 -1.482 3.447 1.00 78.00 94 ALA A C 1
ATOM 737 O O . ALA A 1 94 ? 10.789 -0.386 3.400 1.00 78.00 94 ALA A O 1
ATOM 738 N N . ALA A 1 95 ? 10.747 -2.584 3.975 1.00 60.12 95 ALA A N 1
ATOM 739 C CA . ALA A 1 95 ? 12.168 -2.654 4.280 1.00 60.12 95 ALA A CA 1
ATOM 740 C C . ALA A 1 95 ? 12.925 -2.197 3.021 1.00 60.12 95 ALA A C 1
ATOM 742 O O . ALA A 1 95 ? 12.668 -2.637 1.906 1.00 60.12 95 ALA A O 1
ATOM 743 N N . SER A 1 96 ? 13.673 -1.110 3.171 1.00 46.34 96 SER A N 1
ATOM 744 C CA . SER A 1 96 ? 14.171 -0.350 2.036 1.00 46.34 96 SER A CA 1
ATOM 745 C C . SER A 1 96 ? 15.442 -1.006 1.519 1.00 46.34 96 SER A C 1
ATOM 747 O O . SER A 1 96 ? 16.493 -0.841 2.134 1.00 46.34 96 SER A O 1
ATOM 749 N N . GLN A 1 97 ? 15.390 -1.653 0.359 1.00 42.34 97 GLN A N 1
ATOM 750 C CA . GLN A 1 97 ? 16.550 -1.683 -0.529 1.00 42.34 97 GLN A CA 1
ATOM 751 C C . GLN A 1 97 ? 16.320 -0.715 -1.691 1.00 42.34 97 GLN A C 1
ATOM 753 O O . GLN A 1 97 ? 15.667 -1.021 -2.688 1.00 42.34 97 GLN A O 1
ATOM 758 N N . MET A 1 98 ? 16.825 0.505 -1.481 1.00 38.75 98 MET A N 1
ATOM 759 C CA . MET A 1 98 ? 17.213 1.430 -2.549 1.00 38.75 98 MET A CA 1
ATOM 760 C C . MET A 1 98 ? 18.517 0.960 -3.185 1.00 38.75 98 MET A C 1
ATOM 762 O O . MET A 1 98 ? 19.408 0.528 -2.416 1.00 38.75 98 MET A O 1
#

Nearest PDB structures (foldseek):
  2p2e-assembly1_A  TM=5.540E-01  e=4.490E-02  Ligilactobacillus salivarius UCC118
  2dr3-assembly1_C  TM=5.423E-01  e=4.917E+00  Pyrococcus horikoshii OT3
  2w0m-assembly1_A  TM=5.615E-01  e=7.667E+00  Saccharolobus solfataricus P2
  7odf-assembly1_A  TM=2.820E-01  e=7.196E+00  Phage #D

Organism: NCBI:txid146919

Radius of gyration: 13.57 Å; Cα contacts (8 Å, |Δi|>4): 180; chains: 1; bounding box: 35×33×29 Å

Mean predicted aligned error: 5.28 Å

Secondary structure (DSSP, 8-state):
----EEE-HHHHHHHHHTTSEEEEEEEEEE-TTS-EEEEEEEESSPPS-STTEEEEEETTEEEEEEHHHHTT-SPPEEEEEEEETTEEEEEEEE----

Sequence (98 aa):
MQLDLTIDDEAAAYAREQGGVLTLRTRPQHGCCGGRVDRATVSTEPPEDVDAYVQVEREGLRMYVHRGLATLGDEPMHVGLDQLWIWKSLYVEAASQM